Protein AF-G9KU40-F1 (afdb_monomer_lite)

Organism: Mustela putorius furo (NCBI:txid9669)

InterPro domains:
  IPR005344 TMEM33/Pom33 family [PF03661] (1-152)
  IPR051645 PER33/POM33 transmembrane regulator [PTHR12703] (1-152)

Secondary structure (DSSP, 8-state):
-HHHHHHHHTTSS--GGGHHHHHHHHHHHHHHHHHHHHHHH-TTS-HHHHHHHHHHHHTHHHHHHHHHHHHHHHHHHHHHHHHTTSS-TTHHHHHHHHHHHHHT-TT-THHHHHHHHHHHHHHHHHHSTTS-HHHHHHHHHHHHHHHHHS---

Radius of gyration: 19.2 Å; chains: 1; bounding box: 49×31×56 Å

Foldseek 3Di:
DVVLLVVLPPPFDDDVLSVLLVVLVVVLVVLVVVQVVVVVVHPPPPVVSVVVSVVCVVCVLVSLLVSLVSLVVVLVVQVVCVVVVRHDPCSSVSSLVVLQCQCPDPVRVSNVVVLVVVLVVLVVVLPDPPDDPVSNVVSVVVNVVVVVSHDDD

pLDDT: mean 80.84, std 8.03, range [56.69, 89.94]

Sequence (153 aa):
HYLLYSLIFVNSYPVTMSIFPVLLFSLLHAATYTKKVLDAKGSNSLPLLRSILDKLSANQQNILKFIACNEIFLMPATVFMLFSGQGSLLQPFIYYRFLTLRYSSRRNPYCRTLFNELRIVVEHVIMKPACPLFVRRLCLQSIAFISRLAPTV

Structure (mmCIF, N/CA/C/O backbone):
data_AF-G9KU40-F1
#
_entry.id   AF-G9KU40-F1
#
loop_
_atom_site.group_PDB
_atom_site.id
_atom_site.type_symbol
_atom_site.label_atom_id
_atom_site.label_alt_id
_atom_site.label_comp_id
_atom_site.label_asym_id
_atom_site.label_entity_id
_atom_site.label_seq_id
_atom_site.pdbx_PDB_ins_code
_atom_site.Cartn_x
_atom_site.Cartn_y
_atom_site.Cartn_z
_atom_site.occupancy
_atom_site.B_iso_or_equiv
_atom_site.auth_seq_id
_atom_site.auth_comp_id
_atom_site.auth_asym_id
_atom_site.auth_atom_id
_atom_site.pdbx_PDB_model_num
ATOM 1 N N . HIS A 1 1 ? -5.030 -10.149 -9.562 1.00 59.16 1 HIS A N 1
ATOM 2 C CA . HIS A 1 1 ? -5.085 -9.084 -8.538 1.00 59.16 1 HIS A CA 1
ATOM 3 C C . HIS A 1 1 ? -5.766 -7.836 -9.081 1.00 59.16 1 HIS A C 1
ATOM 5 O O . HIS A 1 1 ? -6.913 -7.628 -8.725 1.00 59.16 1 HIS A O 1
ATOM 11 N N . TYR A 1 2 ? -5.145 -7.071 -9.986 1.00 62.47 2 TYR A N 1
ATOM 12 C CA . TYR A 1 2 ? -5.732 -5.809 -10.464 1.00 62.47 2 TYR A CA 1
ATOM 13 C C . TYR A 1 2 ? -6.996 -5.957 -11.329 1.00 62.47 2 TYR A C 1
ATOM 15 O O . TYR A 1 2 ? -7.851 -5.092 -11.273 1.00 62.47 2 TYR A O 1
ATOM 23 N N . LEU A 1 3 ? -7.186 -7.077 -12.037 1.00 63.56 3 LEU A N 1
ATOM 24 C CA . LEU A 1 3 ? -8.442 -7.343 -12.758 1.00 63.56 3 LEU A CA 1
ATOM 25 C C . LEU A 1 3 ? -9.634 -7.527 -11.801 1.00 63.56 3 LEU A C 1
ATOM 27 O O . LEU A 1 3 ? -10.691 -6.940 -11.995 1.00 63.56 3 LEU A O 1
ATOM 31 N N . LEU A 1 4 ? -9.437 -8.294 -10.724 1.00 63.12 4 LEU A N 1
ATOM 32 C CA . LEU A 1 4 ? -10.455 -8.505 -9.690 1.00 63.12 4 LEU A CA 1
ATOM 33 C C . LEU A 1 4 ? -10.723 -7.204 -8.917 1.00 63.12 4 LEU A C 1
ATOM 35 O O . LEU A 1 4 ? -11.866 -6.893 -8.624 1.00 63.12 4 LEU A O 1
ATOM 39 N N . TYR A 1 5 ? -9.677 -6.407 -8.683 1.00 63.81 5 TYR A N 1
ATOM 40 C CA . TYR A 1 5 ? -9.780 -5.050 -8.149 1.00 63.81 5 TYR A CA 1
ATOM 41 C C . TYR A 1 5 ? -10.629 -4.131 -9.041 1.00 63.81 5 TYR A C 1
ATOM 43 O O . TYR A 1 5 ? -11.541 -3.484 -8.544 1.00 63.81 5 TYR A O 1
ATOM 51 N N . SER A 1 6 ? -10.392 -4.115 -10.356 1.00 62.62 6 SER A N 1
ATOM 52 C CA . SER A 1 6 ? -11.189 -3.322 -11.298 1.00 62.62 6 SER A CA 1
ATOM 53 C C . SER A 1 6 ? -12.659 -3.752 -11.317 1.00 62.62 6 SER A C 1
ATOM 55 O O . SER A 1 6 ? -13.530 -2.892 -11.299 1.00 62.62 6 SER A O 1
ATOM 57 N N . LEU A 1 7 ? -12.954 -5.056 -11.261 1.00 65.88 7 LEU A N 1
ATOM 58 C CA . LEU A 1 7 ? -14.333 -5.566 -11.221 1.00 65.88 7 LEU A CA 1
ATOM 59 C C . LEU A 1 7 ? -15.104 -5.159 -9.954 1.00 65.88 7 LEU A C 1
ATOM 61 O O . LEU A 1 7 ? -16.314 -4.969 -10.028 1.00 65.88 7 LEU A O 1
ATOM 65 N N . ILE A 1 8 ? -14.424 -4.983 -8.814 1.00 65.31 8 ILE A N 1
ATOM 66 C CA . ILE A 1 8 ? -15.057 -4.517 -7.564 1.00 65.31 8 ILE A CA 1
ATOM 67 C C . ILE A 1 8 ? -15.625 -3.102 -7.721 1.00 65.31 8 ILE A C 1
ATOM 69 O O . ILE A 1 8 ? -16.660 -2.801 -7.137 1.00 65.31 8 ILE A O 1
ATOM 73 N N . PHE A 1 9 ? -14.962 -2.242 -8.499 1.00 63.84 9 PHE A N 1
ATOM 74 C CA . PHE A 1 9 ? -15.326 -0.829 -8.635 1.00 63.84 9 PHE A CA 1
ATOM 75 C C . PHE A 1 9 ? -16.126 -0.505 -9.901 1.00 63.84 9 PHE A C 1
ATOM 77 O O . PHE A 1 9 ? -16.568 0.628 -10.048 1.00 63.84 9 PHE A O 1
ATOM 84 N N . VAL A 1 10 ? -16.350 -1.474 -10.796 1.00 65.75 10 VAL A N 1
ATOM 85 C CA . VAL A 1 10 ? -17.135 -1.272 -12.032 1.00 65.75 10 VAL A CA 1
ATOM 86 C C . VAL A 1 10 ? -18.592 -0.890 -11.745 1.00 65.75 10 VAL A C 1
ATOM 88 O O . VAL A 1 10 ? -19.164 -0.105 -12.490 1.00 65.75 10 VAL A O 1
ATOM 91 N N . ASN A 1 11 ? -19.178 -1.405 -10.660 1.00 57.47 11 ASN A N 1
ATOM 92 C CA . ASN A 1 11 ? -20.576 -1.150 -10.282 1.00 57.47 11 ASN A CA 1
ATOM 93 C C . ASN A 1 11 ? -20.725 -0.175 -9.101 1.00 57.47 11 ASN A C 1
ATOM 95 O O . ASN A 1 11 ? -21.825 -0.005 -8.579 1.00 57.47 11 ASN A O 1
ATOM 99 N N . SER A 1 12 ? -19.627 0.430 -8.649 1.00 60.31 12 SER A N 1
ATOM 100 C CA . SER A 1 12 ? -19.607 1.330 -7.494 1.00 60.31 12 SER A CA 1
ATOM 101 C C . SER A 1 12 ? -19.419 2.775 -7.941 1.00 60.31 12 SER A C 1
ATOM 103 O O . SER A 1 12 ? -18.932 3.040 -9.040 1.00 60.31 12 SER A O 1
ATOM 105 N N . TYR A 1 13 ? -19.764 3.724 -7.068 1.00 60.56 13 TYR A N 1
ATOM 106 C CA . TYR A 1 13 ? -19.457 5.133 -7.300 1.00 60.56 13 TYR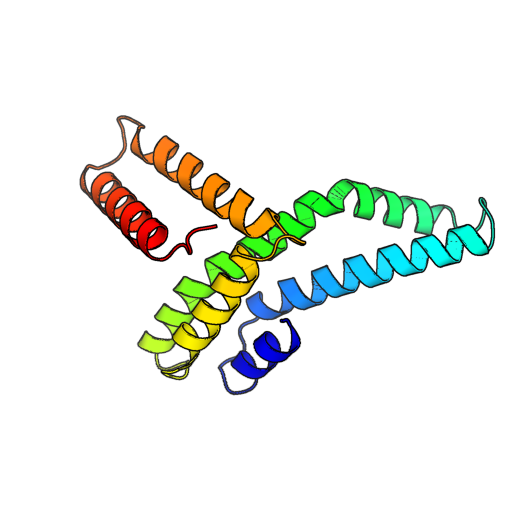 A CA 1
ATOM 107 C C . TYR A 1 13 ? -17.953 5.307 -7.600 1.00 60.56 13 TYR A C 1
ATOM 109 O O . TYR A 1 13 ? -17.135 4.648 -6.947 1.00 60.56 13 TYR A O 1
ATOM 117 N N . PRO A 1 14 ? -17.561 6.145 -8.578 1.00 60.50 14 PRO A N 1
ATOM 118 C CA . PRO A 1 14 ? -16.176 6.233 -9.025 1.00 60.50 14 PRO A CA 1
ATOM 119 C C . PRO A 1 14 ? -15.246 6.638 -7.880 1.00 60.50 14 PRO A C 1
ATOM 121 O O . PRO A 1 14 ? -15.314 7.748 -7.353 1.00 60.50 14 PRO A O 1
ATOM 124 N N . VAL A 1 15 ? -14.333 5.735 -7.519 1.00 67.56 15 VAL A N 1
ATOM 125 C CA . VAL A 1 15 ? -13.298 5.994 -6.515 1.00 67.56 15 VAL A CA 1
ATOM 126 C C . VAL A 1 15 ? -12.004 6.335 -7.240 1.00 67.56 15 VAL A C 1
ATOM 128 O O . VAL A 1 15 ? -11.239 5.452 -7.605 1.00 67.56 15 VAL A O 1
ATOM 131 N N . THR A 1 16 ? -11.735 7.621 -7.457 1.00 70.25 16 THR A N 1
ATOM 132 C CA . THR A 1 16 ? -10.540 8.097 -8.189 1.00 70.25 16 THR A CA 1
ATOM 133 C C . THR A 1 16 ? -9.228 7.589 -7.588 1.00 70.25 16 THR A C 1
ATOM 135 O O . THR A 1 16 ? -8.280 7.293 -8.315 1.00 70.25 16 THR A O 1
ATOM 138 N N . MET A 1 17 ? -9.192 7.399 -6.266 1.00 71.81 17 MET A N 1
ATOM 139 C CA . MET A 1 17 ? -8.044 6.825 -5.560 1.00 71.81 17 MET A CA 1
ATOM 140 C C . MET A 1 17 ? -7.697 5.413 -6.042 1.00 71.81 17 MET A C 1
ATOM 142 O O . MET A 1 17 ? -6.522 5.051 -6.006 1.00 71.81 17 MET A O 1
ATOM 146 N N . SER A 1 18 ? -8.670 4.653 -6.559 1.00 72.50 18 SER A N 1
ATOM 147 C CA . SER A 1 18 ? -8.460 3.279 -7.016 1.00 72.50 18 SER A CA 1
ATOM 148 C C . SER A 1 18 ? -7.693 3.180 -8.343 1.00 72.50 18 SER A C 1
ATOM 150 O O . SER A 1 18 ? -7.081 2.159 -8.658 1.00 72.50 18 SER A O 1
ATOM 152 N N . ILE A 1 19 ? -7.642 4.273 -9.107 1.00 74.31 19 ILE A N 1
ATOM 153 C CA . ILE A 1 19 ? -6.949 4.336 -10.399 1.00 74.31 19 ILE A CA 1
ATOM 154 C C . ILE A 1 19 ? -5.425 4.370 -10.202 1.00 74.31 19 ILE A C 1
ATOM 156 O O . ILE A 1 19 ? -4.677 3.801 -11.001 1.00 74.31 19 ILE A O 1
ATOM 160 N N . PHE A 1 20 ? -4.950 4.986 -9.114 1.00 74.50 20 PHE A N 1
ATOM 161 C CA . PHE A 1 20 ? -3.522 5.198 -8.855 1.00 74.50 20 PHE A CA 1
ATOM 162 C C . PHE A 1 20 ? -2.700 3.899 -8.795 1.00 74.50 20 PHE A C 1
ATOM 164 O O . PHE A 1 20 ? -1.688 3.826 -9.496 1.00 74.50 20 PHE A O 1
ATOM 171 N N . PRO A 1 21 ? -3.098 2.856 -8.036 1.00 76.88 21 PRO A N 1
ATOM 172 C CA . PRO A 1 21 ? -2.397 1.572 -8.037 1.00 76.88 21 PRO A CA 1
ATOM 173 C C . PRO A 1 21 ? -2.234 0.957 -9.428 1.00 76.88 21 PRO A C 1
ATOM 175 O O . PRO A 1 21 ? -1.149 0.489 -9.775 1.00 76.88 21 PRO A O 1
ATOM 178 N N . VAL A 1 22 ? -3.295 0.980 -10.239 1.00 79.06 22 VAL A N 1
ATOM 179 C CA . VAL A 1 22 ? -3.311 0.362 -11.572 1.00 79.06 22 VAL A CA 1
ATOM 180 C C . VAL A 1 22 ? -2.412 1.135 -12.538 1.00 79.06 22 VAL A C 1
ATOM 182 O O . VAL A 1 22 ? -1.595 0.542 -13.250 1.00 79.06 22 VAL A O 1
ATOM 185 N N . LEU A 1 23 ? -2.512 2.465 -12.525 1.00 79.81 23 LEU A N 1
ATOM 186 C CA . LEU A 1 23 ? -1.719 3.345 -13.376 1.00 79.81 23 LEU A CA 1
ATOM 187 C C . LEU A 1 23 ? -0.227 3.283 -13.028 1.00 79.81 23 LEU A C 1
ATOM 189 O O . LEU A 1 23 ? 0.608 3.113 -13.910 1.00 79.81 23 LEU A O 1
ATOM 193 N N . LEU A 1 24 ? 0.132 3.357 -11.747 1.00 79.62 24 LEU A N 1
ATOM 194 C CA . LEU A 1 24 ? 1.539 3.344 -11.339 1.00 79.62 24 LEU A CA 1
ATOM 195 C C . LEU A 1 24 ? 2.186 1.969 -11.539 1.00 79.62 24 LEU A C 1
ATOM 197 O O . LEU A 1 24 ? 3.348 1.881 -11.935 1.00 79.62 24 LEU A O 1
ATOM 201 N N . PHE A 1 25 ? 1.441 0.883 -11.317 1.00 79.81 25 PHE A N 1
ATOM 202 C CA . PHE A 1 25 ? 1.956 -0.463 -11.553 1.00 79.81 25 PHE A CA 1
ATOM 203 C C . PHE A 1 25 ? 2.192 -0.730 -13.045 1.00 79.81 25 PHE A C 1
ATOM 205 O O . PHE A 1 25 ? 3.232 -1.285 -13.411 1.00 79.81 25 PHE A O 1
ATOM 212 N N . SER A 1 26 ? 1.265 -0.308 -13.911 1.00 83.00 26 SER A N 1
ATOM 213 C CA . SER A 1 26 ? 1.431 -0.406 -15.367 1.00 83.00 26 SER A CA 1
ATOM 214 C C . SER A 1 26 ? 2.559 0.494 -15.877 1.00 83.00 26 SER A C 1
ATOM 216 O O . SER A 1 26 ? 3.370 0.031 -16.678 1.00 83.00 26 SER A O 1
ATOM 218 N N . LEU A 1 27 ? 2.697 1.713 -15.344 1.00 84.56 27 LEU A N 1
ATOM 219 C CA . LEU A 1 27 ? 3.805 2.617 -15.660 1.00 84.56 27 LEU A CA 1
ATOM 220 C C . LEU A 1 27 ? 5.169 1.999 -15.319 1.00 84.56 27 LEU A C 1
ATOM 222 O O . LEU A 1 27 ? 6.079 2.036 -16.145 1.00 84.56 27 LEU A O 1
ATOM 226 N N . LEU A 1 28 ? 5.312 1.379 -14.142 1.00 84.12 28 LEU A N 1
ATOM 227 C CA . LEU A 1 28 ? 6.552 0.695 -13.754 1.00 84.12 28 LEU A CA 1
ATOM 228 C C . LEU A 1 28 ? 6.894 -0.470 -14.698 1.00 84.12 28 LEU A C 1
ATOM 230 O O . LEU A 1 28 ? 8.056 -0.640 -15.074 1.00 84.12 28 LEU A O 1
ATOM 234 N N . HIS A 1 29 ? 5.895 -1.250 -15.123 1.00 84.62 29 HIS A N 1
ATOM 235 C CA . HIS A 1 29 ? 6.104 -2.338 -16.087 1.00 84.62 29 HIS A CA 1
ATOM 236 C C . HIS A 1 29 ? 6.491 -1.808 -17.470 1.00 84.62 29 HIS A C 1
ATOM 238 O O . HIS A 1 29 ? 7.452 -2.300 -18.062 1.00 84.62 29 HIS A O 1
ATOM 244 N N . ALA A 1 30 ? 5.796 -0.778 -17.956 1.00 84.38 30 ALA A N 1
ATOM 245 C CA . ALA A 1 30 ? 6.091 -0.133 -19.231 1.00 84.38 30 ALA A CA 1
ATOM 246 C C . ALA A 1 30 ? 7.500 0.477 -19.243 1.00 84.38 30 ALA A C 1
ATOM 248 O O . ALA A 1 30 ? 8.239 0.307 -20.212 1.00 84.38 30 ALA A O 1
ATOM 249 N N . ALA A 1 31 ? 7.911 1.118 -18.150 1.00 83.50 31 ALA A N 1
ATOM 250 C CA . ALA A 1 31 ? 9.248 1.676 -18.004 1.00 83.50 31 ALA A CA 1
ATOM 251 C C . ALA A 1 31 ? 10.333 0.589 -17.986 1.00 83.50 31 ALA A C 1
ATOM 253 O O . ALA A 1 31 ? 11.328 0.692 -18.703 1.00 83.50 31 ALA A O 1
ATOM 254 N N . THR A 1 32 ? 10.117 -0.490 -17.230 1.00 84.94 32 THR A N 1
ATOM 255 C CA . THR A 1 32 ? 11.060 -1.619 -17.160 1.00 84.94 32 THR A CA 1
ATOM 256 C C . THR A 1 32 ? 11.222 -2.292 -18.523 1.00 84.94 32 THR A C 1
ATOM 258 O O . THR A 1 32 ? 12.333 -2.640 -18.921 1.00 84.94 32 THR A O 1
ATOM 261 N N . TYR A 1 33 ? 10.122 -2.460 -19.261 1.00 86.06 33 TYR A N 1
ATOM 262 C CA . TYR A 1 33 ? 10.150 -3.015 -20.612 1.00 86.06 33 TYR A CA 1
ATOM 263 C C . TYR A 1 33 ? 10.859 -2.077 -21.597 1.00 86.06 33 TYR A C 1
ATOM 265 O O . TYR A 1 33 ? 11.768 -2.508 -22.303 1.00 86.06 33 TYR A O 1
ATOM 273 N N . THR A 1 34 ? 10.514 -0.786 -21.587 1.00 84.88 34 THR A N 1
ATOM 274 C CA . THR A 1 34 ? 11.152 0.232 -22.437 1.00 84.88 34 THR A CA 1
ATOM 275 C C . THR A 1 34 ? 12.663 0.285 -22.209 1.00 84.88 34 THR A C 1
ATOM 277 O O . THR A 1 34 ? 13.420 0.343 -23.175 1.00 84.88 34 THR A O 1
ATOM 280 N N . LYS A 1 35 ? 13.121 0.182 -20.953 1.00 83.81 35 LYS A N 1
ATOM 281 C CA . LYS A 1 35 ? 14.552 0.130 -20.625 1.00 83.81 35 LYS A CA 1
ATOM 282 C C . LYS A 1 35 ? 15.242 -1.076 -21.270 1.00 83.81 35 LYS A C 1
ATOM 284 O O . LYS A 1 35 ? 16.236 -0.897 -21.963 1.00 83.81 35 LYS A O 1
ATOM 289 N N . LYS A 1 36 ? 14.660 -2.277 -21.152 1.00 85.12 36 LYS A N 1
ATOM 290 C CA . LYS A 1 36 ? 15.187 -3.497 -21.798 1.00 85.12 36 LYS A CA 1
ATOM 291 C C . LYS A 1 36 ? 15.284 -3.366 -23.320 1.00 85.12 36 LYS A C 1
ATOM 293 O O . LYS A 1 36 ? 16.256 -3.824 -23.912 1.00 85.12 36 LYS A O 1
ATOM 298 N N . VAL A 1 37 ? 14.292 -2.738 -23.953 1.00 85.44 37 VAL A N 1
ATOM 299 C CA . VAL A 1 37 ? 14.293 -2.501 -25.406 1.00 85.44 37 VAL A CA 1
ATOM 300 C C . VAL A 1 37 ? 15.384 -1.503 -25.809 1.00 85.44 37 VAL A C 1
ATOM 302 O O . VAL A 1 37 ? 16.073 -1.726 -26.804 1.00 85.44 37 VAL A O 1
ATOM 305 N N . LEU A 1 38 ? 15.578 -0.427 -25.039 1.00 83.69 38 LEU A N 1
ATOM 306 C CA . LEU A 1 38 ? 16.663 0.533 -25.275 1.00 83.69 38 LEU A CA 1
ATOM 307 C C . LEU A 1 38 ? 18.044 -0.107 -25.096 1.00 83.69 38 LEU A C 1
ATOM 309 O O . LEU A 1 38 ? 18.959 0.175 -25.867 1.00 83.69 38 LEU A O 1
ATOM 313 N N . ASP A 1 39 ? 18.196 -0.991 -24.113 1.00 83.31 39 ASP A N 1
ATOM 314 C CA . ASP A 1 39 ? 19.447 -1.716 -23.882 1.00 83.31 39 ASP A CA 1
ATOM 315 C C . ASP A 1 39 ? 19.764 -2.681 -25.034 1.00 83.31 39 ASP A C 1
ATOM 317 O O . ASP A 1 39 ? 20.915 -2.763 -25.454 1.00 83.31 39 ASP A O 1
ATOM 321 N N . ALA A 1 40 ? 18.747 -3.304 -25.640 1.00 83.81 40 ALA A N 1
ATOM 322 C CA . ALA A 1 40 ? 18.913 -4.131 -26.837 1.00 83.81 40 ALA A CA 1
ATOM 323 C C . ALA A 1 40 ? 19.245 -3.328 -28.115 1.00 83.81 40 ALA A C 1
ATOM 325 O O . ALA A 1 40 ? 19.911 -3.846 -29.007 1.00 83.81 40 ALA A O 1
ATOM 326 N N . LYS A 1 41 ? 18.788 -2.070 -28.227 1.00 79.19 41 LYS A N 1
ATOM 327 C CA . LYS A 1 41 ? 19.044 -1.189 -29.388 1.00 79.19 41 LYS A CA 1
ATOM 328 C C . LYS A 1 41 ? 20.413 -0.493 -29.355 1.00 79.19 41 LYS A C 1
ATOM 330 O O . LYS A 1 41 ? 20.849 0.003 -30.391 1.00 79.19 41 LYS A O 1
ATOM 335 N N . GLY A 1 42 ? 21.083 -0.453 -28.201 1.00 76.12 42 GLY A N 1
ATOM 336 C CA . GLY A 1 42 ? 22.437 0.086 -28.033 1.00 76.12 42 GLY A CA 1
ATOM 337 C C . GLY A 1 42 ? 22.561 1.139 -26.923 1.00 76.12 42 GLY A C 1
ATOM 338 O O . GLY A 1 42 ? 21.641 1.912 -26.642 1.00 76.12 42 GLY A O 1
ATOM 339 N N . SER A 1 43 ? 23.737 1.214 -26.291 1.00 65.88 43 SER A N 1
ATOM 340 C CA . SER A 1 43 ? 23.997 2.055 -25.103 1.00 65.88 43 SER A CA 1
ATOM 341 C C . SER A 1 43 ? 23.829 3.568 -25.296 1.00 65.88 43 SER A C 1
ATOM 343 O O . SER A 1 43 ? 23.765 4.286 -24.303 1.00 65.88 43 SER A O 1
ATOM 345 N N . ASN A 1 44 ? 23.672 4.068 -26.528 1.00 68.31 44 ASN A N 1
ATOM 346 C CA . ASN A 1 44 ? 23.553 5.508 -26.804 1.00 68.31 44 ASN A CA 1
ATOM 347 C C . ASN A 1 44 ? 22.183 5.960 -27.349 1.00 68.31 44 ASN A C 1
ATOM 349 O O . ASN A 1 44 ? 22.004 7.124 -27.700 1.00 68.31 44 ASN A O 1
ATOM 353 N N . SER A 1 45 ? 21.191 5.068 -27.431 1.00 64.88 45 SER A N 1
ATOM 354 C CA . SER A 1 45 ? 19.846 5.450 -27.872 1.00 64.88 45 SER A CA 1
ATOM 355 C C . SER A 1 45 ? 19.108 6.265 -26.799 1.00 64.88 45 SER A C 1
ATOM 357 O O . SER A 1 45 ? 18.898 5.771 -25.692 1.00 64.88 45 SER A O 1
ATOM 359 N N . LEU A 1 46 ? 18.661 7.475 -27.156 1.00 77.38 46 LEU A N 1
ATOM 360 C CA . LEU A 1 46 ? 17.744 8.333 -26.385 1.00 77.38 46 LEU A CA 1
ATOM 361 C C . LEU A 1 46 ? 18.179 8.586 -24.920 1.00 77.38 46 LEU A C 1
ATOM 363 O O . LEU A 1 46 ? 17.519 8.124 -23.984 1.00 77.38 46 LEU A O 1
ATOM 367 N N . PRO A 1 47 ? 19.250 9.373 -24.696 1.00 79.81 47 PRO A N 1
ATOM 368 C CA . PRO A 1 47 ? 19.804 9.626 -23.360 1.00 79.81 47 PRO A CA 1
ATOM 369 C C . PRO A 1 47 ? 18.810 10.296 -22.397 1.00 79.81 47 PRO A C 1
ATOM 371 O O . PRO A 1 47 ? 18.798 9.985 -21.206 1.00 79.81 47 PRO A O 1
ATOM 374 N N . LEU A 1 48 ? 17.921 11.158 -22.909 1.00 83.38 48 LEU A N 1
ATOM 375 C CA . LEU A 1 48 ? 16.842 11.763 -22.119 1.00 83.38 48 LEU A CA 1
ATOM 376 C C . LEU A 1 48 ? 15.894 10.694 -21.553 1.00 83.38 48 LEU A C 1
ATOM 378 O O . LEU A 1 48 ? 15.578 10.700 -20.364 1.00 83.38 48 LEU A O 1
ATOM 382 N N . LEU A 1 49 ? 15.464 9.756 -22.403 1.00 82.25 49 LEU A N 1
ATOM 383 C CA . LEU A 1 49 ? 14.542 8.693 -22.017 1.00 82.25 49 LEU A CA 1
ATOM 384 C C . LEU A 1 49 ? 15.196 7.750 -21.001 1.00 82.25 49 LEU A C 1
ATOM 386 O O . LEU A 1 49 ? 14.568 7.424 -19.998 1.00 82.25 49 LEU A O 1
ATOM 390 N N . ARG A 1 50 ? 16.473 7.388 -21.192 1.00 81.38 50 ARG A N 1
ATOM 391 C CA . ARG A 1 50 ? 17.241 6.626 -20.190 1.00 81.38 50 ARG A CA 1
ATOM 392 C C . ARG A 1 50 ? 17.303 7.336 -18.843 1.00 81.38 50 ARG A C 1
ATOM 394 O O . ARG A 1 50 ? 16.965 6.722 -17.841 1.00 81.38 50 ARG A O 1
ATOM 401 N N . SER A 1 51 ? 17.627 8.631 -18.815 1.00 84.19 51 SER A N 1
ATOM 402 C CA . SER A 1 51 ? 17.699 9.393 -17.560 1.00 84.19 51 SER A CA 1
ATOM 403 C C . SER A 1 51 ? 16.375 9.375 -16.785 1.00 84.19 51 SER A C 1
ATOM 405 O O . SER A 1 51 ? 16.365 9.206 -15.565 1.00 84.19 51 SER A O 1
ATOM 407 N N . ILE A 1 52 ? 15.242 9.492 -17.486 1.00 84.38 52 ILE A N 1
ATOM 408 C CA . ILE A 1 52 ? 13.910 9.398 -16.874 1.00 84.38 52 ILE A CA 1
ATOM 409 C C . ILE A 1 52 ? 13.659 7.985 -16.331 1.00 84.38 52 ILE A C 1
ATOM 411 O O . ILE A 1 52 ? 13.211 7.836 -15.194 1.00 84.38 52 ILE A O 1
ATOM 415 N N . LEU A 1 53 ? 13.976 6.948 -17.111 1.00 85.12 53 LEU A N 1
ATOM 416 C CA . LEU A 1 53 ? 13.807 5.549 -16.706 1.00 85.12 53 LEU A CA 1
ATOM 417 C C . LEU A 1 53 ? 14.700 5.177 -15.516 1.00 85.12 53 LEU A C 1
ATOM 419 O O . LEU A 1 53 ? 14.262 4.440 -14.632 1.00 85.12 53 LEU A O 1
ATOM 423 N N . ASP A 1 54 ? 15.917 5.710 -15.452 1.00 84.56 54 ASP A N 1
ATOM 424 C CA . ASP A 1 54 ? 16.850 5.498 -14.347 1.00 84.56 54 ASP A CA 1
ATOM 425 C C . ASP A 1 54 ? 16.371 6.194 -13.074 1.00 84.56 54 ASP A C 1
ATOM 427 O O . ASP A 1 54 ? 16.346 5.572 -12.012 1.00 84.56 54 ASP A O 1
ATOM 431 N N . LYS A 1 55 ? 15.879 7.435 -13.176 1.00 86.38 55 LYS A N 1
ATOM 432 C CA . LYS A 1 55 ? 15.239 8.134 -12.049 1.00 86.38 55 LYS A CA 1
ATOM 433 C C . LYS A 1 55 ? 13.986 7.413 -11.555 1.00 86.38 55 LYS A C 1
ATOM 435 O O . LYS A 1 55 ? 13.752 7.349 -10.348 1.00 86.38 55 LYS A O 1
ATOM 440 N N . LEU A 1 56 ? 13.180 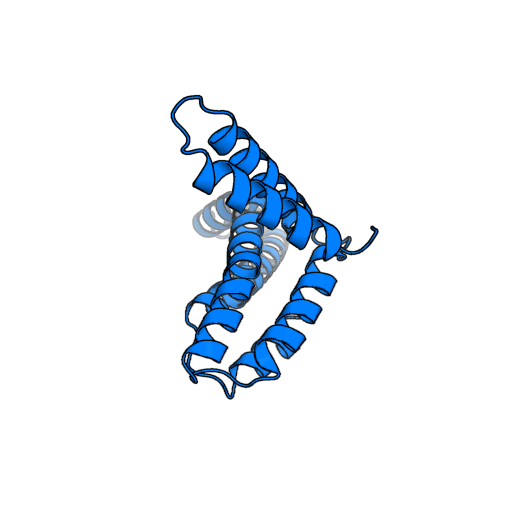6.864 -12.463 1.00 86.19 56 LEU A N 1
ATOM 441 C CA . LEU A 1 56 ? 11.989 6.097 -12.103 1.00 86.19 56 LEU A CA 1
ATOM 442 C C . LEU A 1 56 ? 12.364 4.773 -11.425 1.00 86.19 56 LEU A C 1
ATOM 444 O O . LEU A 1 56 ? 11.767 4.418 -10.412 1.00 86.19 56 LEU A O 1
ATOM 448 N N . SER A 1 57 ? 13.389 4.087 -11.936 1.00 84.00 57 SER A N 1
ATOM 449 C CA . SER A 1 57 ? 13.919 2.848 -11.354 1.00 84.00 57 SER A CA 1
ATOM 450 C C . SER A 1 57 ? 14.512 3.094 -9.963 1.00 84.00 57 SER A C 1
ATOM 452 O O . SER A 1 57 ? 14.250 2.327 -9.040 1.00 84.00 57 SER A O 1
ATOM 454 N N . ALA A 1 58 ? 15.234 4.205 -9.779 1.00 86.62 58 ALA A N 1
ATOM 455 C CA . ALA A 1 58 ? 15.759 4.622 -8.479 1.00 86.62 58 ALA A CA 1
ATOM 456 C C . ALA A 1 58 ? 14.637 4.883 -7.456 1.00 86.62 58 ALA A C 1
ATOM 458 O O . ALA A 1 58 ? 14.781 4.565 -6.279 1.00 86.62 58 ALA A O 1
ATOM 459 N N . ASN A 1 59 ? 13.489 5.397 -7.908 1.00 87.31 59 ASN A N 1
ATOM 460 C CA . ASN A 1 59 ? 12.320 5.656 -7.063 1.00 87.31 59 ASN A CA 1
ATOM 461 C C . ASN A 1 59 ? 11.305 4.506 -7.018 1.00 87.31 59 ASN A C 1
ATOM 463 O O . ASN A 1 59 ? 10.263 4.641 -6.372 1.00 87.31 59 ASN A O 1
ATOM 467 N N . GLN A 1 60 ? 11.583 3.366 -7.656 1.00 84.62 60 GLN A N 1
ATOM 468 C CA . GLN A 1 60 ? 10.632 2.258 -7.775 1.00 84.62 60 GLN A CA 1
ATOM 469 C C . GLN A 1 60 ? 10.112 1.792 -6.410 1.00 84.62 60 GLN A C 1
ATOM 471 O O . GLN A 1 60 ? 8.919 1.539 -6.255 1.00 84.62 60 GLN A O 1
ATOM 476 N N . GLN A 1 61 ? 10.984 1.719 -5.400 1.00 84.31 61 GLN A N 1
ATOM 477 C CA . GLN A 1 61 ? 10.586 1.319 -4.048 1.00 84.31 61 GLN A CA 1
ATOM 478 C C . GLN A 1 61 ? 9.599 2.311 -3.421 1.00 84.31 61 GLN A C 1
ATOM 480 O O . GLN A 1 61 ? 8.591 1.895 -2.854 1.00 84.31 61 GLN A O 1
ATOM 485 N N . ASN A 1 62 ? 9.851 3.615 -3.565 1.00 85.12 62 ASN A N 1
ATOM 486 C CA . ASN A 1 62 ? 8.977 4.669 -3.046 1.00 85.12 62 ASN A CA 1
ATOM 487 C C . ASN A 1 62 ? 7.611 4.647 -3.738 1.00 85.12 62 ASN A C 1
ATOM 489 O O . ASN A 1 62 ? 6.582 4.764 -3.077 1.00 85.12 62 ASN A O 1
ATOM 493 N N . ILE A 1 63 ? 7.589 4.410 -5.052 1.00 84.81 63 ILE A N 1
ATOM 494 C CA . ILE A 1 63 ? 6.349 4.277 -5.827 1.00 84.81 63 ILE A CA 1
ATOM 495 C C . ILE A 1 63 ? 5.551 3.056 -5.357 1.00 84.81 63 ILE A C 1
ATOM 497 O O . ILE A 1 63 ? 4.344 3.151 -5.148 1.00 84.81 63 ILE A O 1
ATOM 501 N N . LEU A 1 64 ? 6.206 1.915 -5.128 1.00 84.88 64 LEU A N 1
ATOM 502 C CA . LEU A 1 64 ? 5.540 0.708 -4.629 1.00 84.88 64 LEU A CA 1
ATOM 503 C C . LEU A 1 64 ? 5.001 0.887 -3.204 1.00 84.88 64 LEU A C 1
ATOM 505 O O . LEU A 1 64 ? 3.891 0.434 -2.919 1.00 84.88 64 LEU A O 1
ATOM 509 N N . LYS A 1 65 ? 5.735 1.590 -2.330 1.00 84.56 65 LYS A N 1
ATOM 510 C CA . LYS A 1 65 ? 5.232 1.993 -1.007 1.00 84.56 65 LYS A CA 1
ATOM 511 C C . LYS A 1 65 ? 4.023 2.924 -1.131 1.00 84.56 65 LYS A C 1
ATOM 513 O O . LYS A 1 65 ? 3.041 2.721 -0.427 1.00 84.56 65 LYS A O 1
ATOM 518 N N . PHE A 1 66 ? 4.039 3.887 -2.053 1.00 84.94 66 PHE A N 1
ATOM 519 C CA . PHE A 1 66 ? 2.901 4.778 -2.296 1.00 84.94 66 PHE A CA 1
ATOM 520 C C . PHE A 1 66 ? 1.657 4.022 -2.788 1.00 84.94 66 PHE A C 1
ATOM 522 O O . PHE A 1 66 ? 0.558 4.247 -2.285 1.00 84.9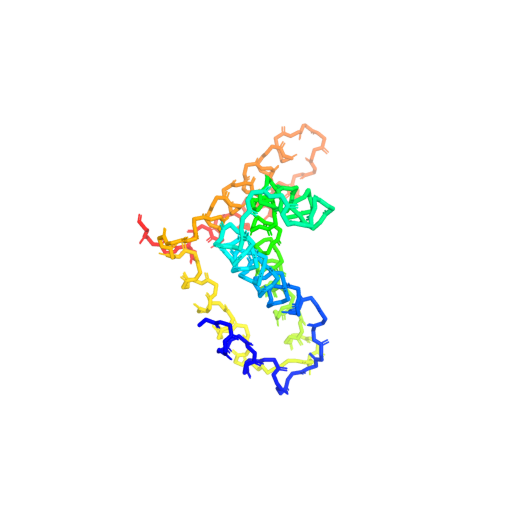4 66 PHE A O 1
ATOM 529 N N . ILE A 1 67 ? 1.828 3.068 -3.709 1.00 84.88 67 ILE A N 1
ATOM 530 C CA . ILE A 1 67 ? 0.742 2.186 -4.161 1.00 84.88 67 ILE A CA 1
ATOM 531 C C . ILE A 1 67 ? 0.171 1.391 -2.983 1.00 84.88 67 ILE A C 1
ATOM 533 O O . ILE A 1 67 ? -1.041 1.367 -2.792 1.00 84.88 67 ILE A O 1
ATOM 537 N N . ALA A 1 68 ? 1.033 0.765 -2.177 1.00 85.62 68 ALA A N 1
ATOM 538 C CA . ALA A 1 68 ? 0.605 0.010 -1.004 1.00 85.62 68 ALA A CA 1
ATOM 539 C C . ALA A 1 68 ? -0.143 0.893 0.008 1.00 85.62 68 ALA A C 1
ATOM 541 O O . ALA A 1 68 ? -1.137 0.463 0.581 1.00 85.62 68 ALA A O 1
ATOM 542 N N . CYS A 1 69 ? 0.301 2.136 0.189 1.00 85.31 69 CYS A N 1
ATOM 543 C CA . CYS A 1 69 ? -0.337 3.126 1.052 1.00 85.31 69 CYS A CA 1
ATOM 544 C C . CYS A 1 69 ? -1.768 3.409 0.607 1.00 85.31 69 CYS A C 1
ATOM 546 O O . CYS A 1 69 ? -2.709 3.285 1.391 1.00 85.31 69 CYS A O 1
ATOM 548 N N . ASN A 1 70 ? -1.933 3.710 -0.681 1.00 85.81 70 ASN A N 1
ATOM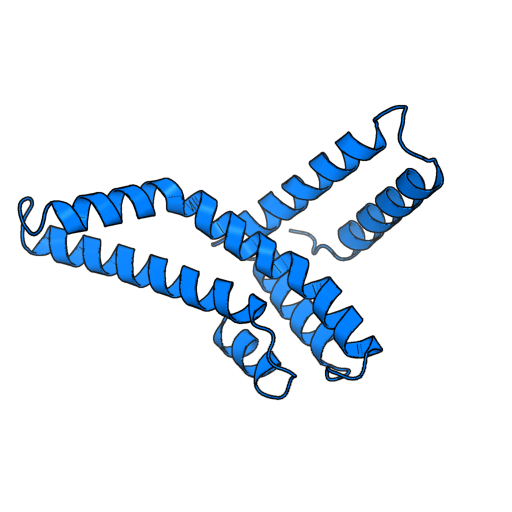 549 C CA . ASN A 1 70 ? -3.238 3.921 -1.283 1.00 85.81 70 ASN A CA 1
ATOM 550 C C . ASN A 1 70 ? -4.133 2.676 -1.115 1.00 85.81 70 ASN A C 1
ATOM 552 O O . ASN A 1 70 ? -5.258 2.800 -0.637 1.00 85.81 70 ASN A O 1
ATOM 556 N N . GLU A 1 71 ? -3.606 1.476 -1.392 1.00 84.75 71 GLU A N 1
ATOM 557 C CA . GLU A 1 71 ? -4.340 0.214 -1.225 1.00 84.75 71 GLU A CA 1
ATOM 558 C C . GLU A 1 71 ? -4.813 -0.001 0.232 1.00 84.75 71 GLU A C 1
ATOM 560 O O . GLU A 1 71 ? -5.933 -0.474 0.440 1.00 84.75 71 GLU A O 1
ATOM 565 N N . ILE A 1 72 ? -4.014 0.376 1.238 1.00 87.12 72 ILE A N 1
ATOM 566 C CA . ILE A 1 72 ? -4.371 0.270 2.664 1.00 87.12 72 ILE A CA 1
ATOM 567 C C . ILE A 1 72 ? -5.455 1.284 3.046 1.00 87.12 72 ILE A C 1
ATOM 569 O O . ILE A 1 72 ? -6.458 0.906 3.653 1.00 87.12 72 ILE A O 1
ATOM 573 N N . PHE A 1 73 ? -5.287 2.558 2.681 1.00 86.19 73 PHE A N 1
ATOM 574 C CA . PHE A 1 73 ? -6.237 3.625 3.027 1.00 86.19 73 PHE A CA 1
ATOM 575 C C . PHE A 1 73 ? -7.587 3.495 2.321 1.00 86.19 73 PHE A C 1
ATOM 577 O O . PHE A 1 73 ? -8.594 4.009 2.809 1.00 86.19 73 PHE A O 1
ATOM 584 N N . LEU A 1 74 ? -7.642 2.766 1.210 1.00 84.56 74 LEU A N 1
ATOM 585 C CA . LEU A 1 74 ? -8.897 2.510 0.520 1.00 84.56 74 LEU A CA 1
ATOM 586 C C . LEU A 1 74 ? -9.834 1.598 1.330 1.00 84.56 74 LEU A C 1
ATOM 588 O O . LEU A 1 74 ? -11.047 1.738 1.218 1.00 84.56 74 LEU A O 1
ATOM 592 N N . MET A 1 75 ? -9.308 0.711 2.186 1.00 86.62 75 MET A N 1
ATOM 593 C CA . MET A 1 75 ? -10.133 -0.185 3.009 1.00 86.62 75 MET A CA 1
ATOM 594 C C . MET A 1 75 ? -11.113 0.583 3.918 1.00 86.62 75 MET A C 1
ATOM 596 O O . MET A 1 75 ? -12.319 0.373 3.775 1.00 86.62 75 MET A O 1
ATOM 600 N N . PRO A 1 76 ? -10.677 1.504 4.805 1.00 86.56 76 PRO A N 1
ATOM 601 C CA . PRO A 1 76 ? -11.614 2.297 5.600 1.00 86.56 76 PRO A CA 1
ATOM 602 C C . PRO A 1 76 ? -12.528 3.167 4.727 1.00 86.56 76 PRO A C 1
ATOM 604 O O . PRO A 1 76 ? -13.705 3.304 5.048 1.00 86.56 76 PRO A O 1
ATOM 607 N N . ALA A 1 77 ? -12.048 3.681 3.588 1.00 85.50 77 ALA A N 1
ATOM 608 C CA . ALA A 1 77 ? -12.896 4.423 2.654 1.00 85.50 77 ALA A CA 1
ATOM 609 C C . ALA A 1 77 ? -14.061 3.569 2.117 1.00 85.50 77 ALA A C 1
ATOM 611 O O . ALA A 1 77 ? -15.194 4.043 2.091 1.00 85.50 77 ALA A O 1
ATOM 612 N N . THR A 1 78 ? -13.829 2.294 1.768 1.00 84.19 78 THR A N 1
ATOM 613 C CA . THR A 1 78 ? -14.915 1.391 1.333 1.00 84.19 78 THR A CA 1
ATOM 614 C C . THR A 1 78 ? -15.948 1.123 2.428 1.00 84.19 78 THR A C 1
ATOM 616 O O . THR A 1 78 ? -17.130 0.974 2.125 1.00 84.19 78 THR A O 1
ATOM 619 N N . VAL A 1 79 ? -15.529 1.110 3.698 1.00 86.88 79 VAL A N 1
ATOM 620 C CA . VAL A 1 79 ? -16.436 0.976 4.847 1.00 86.88 79 VAL A CA 1
ATOM 621 C C . VAL A 1 79 ? -17.288 2.236 5.008 1.00 86.88 79 VAL A C 1
ATOM 623 O O . VAL A 1 79 ? -18.502 2.132 5.155 1.00 86.88 79 VAL A O 1
ATOM 626 N N . PHE A 1 80 ? -16.693 3.429 4.911 1.00 87.06 80 PHE A N 1
ATOM 627 C CA . PHE A 1 80 ? -17.454 4.682 4.957 1.00 87.06 80 PHE A CA 1
ATOM 628 C C . PHE A 1 80 ? -18.431 4.814 3.784 1.00 87.06 80 PHE A C 1
ATOM 630 O O . PHE A 1 80 ? -19.578 5.189 3.999 1.00 87.06 80 PHE A O 1
ATOM 637 N N . MET A 1 81 ? -18.029 4.429 2.569 1.00 82.44 81 MET A N 1
ATOM 638 C CA . MET A 1 81 ? -18.922 4.426 1.404 1.00 82.44 81 MET A CA 1
ATOM 639 C C . MET A 1 81 ? -20.132 3.508 1.586 1.00 82.44 81 MET A C 1
ATOM 641 O O . MET A 1 81 ? -21.223 3.860 1.139 1.00 82.44 81 MET A O 1
ATOM 645 N N . LEU A 1 82 ? -19.960 2.356 2.246 1.00 85.62 82 LEU A N 1
ATOM 646 C CA . LEU A 1 82 ? -21.077 1.481 2.597 1.00 85.62 82 LEU A CA 1
ATOM 647 C C . LEU A 1 82 ? -22.062 2.199 3.531 1.00 85.62 82 LEU A C 1
ATOM 649 O O . LEU A 1 82 ? -23.260 2.207 3.260 1.00 85.62 82 LEU A O 1
ATOM 653 N N . PHE A 1 83 ? -21.569 2.847 4.591 1.00 85.06 83 PHE A N 1
ATOM 654 C CA . PHE A 1 83 ? -22.423 3.598 5.520 1.00 85.06 83 PHE A CA 1
ATOM 655 C C . PHE A 1 83 ? -23.103 4.812 4.872 1.00 85.06 83 PHE A C 1
ATOM 657 O O . PHE A 1 83 ? -24.224 5.150 5.241 1.00 85.06 83 PHE A O 1
ATOM 664 N N . SER A 1 84 ? -22.466 5.444 3.886 1.00 84.62 84 SER A N 1
ATOM 665 C CA . SER A 1 84 ? -23.050 6.537 3.100 1.00 84.62 84 SER A CA 1
ATOM 666 C C . SER A 1 84 ? -24.005 6.068 1.992 1.00 84.62 84 SER A C 1
ATOM 668 O O . SER A 1 84 ? -24.529 6.904 1.261 1.00 84.62 84 SER A O 1
ATOM 670 N N . GLY A 1 85 ? -24.218 4.756 1.825 1.00 78.50 85 GLY A N 1
ATOM 671 C CA . GLY A 1 85 ? -25.094 4.190 0.792 1.00 78.50 85 GLY A CA 1
ATOM 672 C C . GLY A 1 85 ? -24.538 4.259 -0.637 1.00 78.50 85 GLY A C 1
ATOM 673 O O . GLY A 1 85 ? -25.260 3.987 -1.589 1.00 78.50 85 GLY A O 1
ATOM 674 N N . GLN A 1 86 ? -23.260 4.613 -0.805 1.00 76.94 86 GLN A N 1
ATOM 675 C CA . GLN A 1 86 ? -22.599 4.776 -2.110 1.00 76.94 86 GLN A CA 1
ATOM 676 C C . GLN A 1 86 ? -21.847 3.518 -2.582 1.00 76.94 86 GLN A C 1
ATOM 678 O O . GLN A 1 86 ? -21.236 3.521 -3.654 1.00 76.94 86 GLN A O 1
ATOM 683 N N . GLY A 1 87 ? -21.852 2.447 -1.784 1.00 72.56 87 GLY A N 1
ATOM 684 C CA . GLY A 1 87 ? -21.178 1.185 -2.081 1.00 72.56 87 GLY A CA 1
ATOM 685 C C . GLY A 1 87 ? -22.052 -0.029 -1.781 1.00 72.56 87 GLY A C 1
ATOM 686 O O . GLY A 1 87 ? -22.967 0.026 -0.963 1.00 72.56 87 GLY A O 1
ATOM 687 N N . SER A 1 88 ? -21.754 -1.149 -2.440 1.00 79.81 88 SER A N 1
ATOM 688 C CA . SER A 1 88 ? -22.430 -2.424 -2.176 1.00 79.81 88 SER A CA 1
ATOM 689 C C . SER A 1 88 ? -22.013 -3.002 -0.819 1.00 79.81 88 SER A C 1
ATOM 691 O O . SER A 1 88 ? -20.860 -2.864 -0.409 1.00 79.81 88 SER A O 1
ATOM 693 N N . LEU A 1 89 ? -22.911 -3.738 -0.155 1.00 80.81 89 LEU A N 1
ATOM 694 C CA . LEU A 1 89 ? -22.621 -4.426 1.112 1.00 80.81 89 LEU A CA 1
ATOM 695 C C . LEU A 1 89 ? -21.432 -5.386 0.999 1.00 80.81 89 LEU A C 1
ATOM 697 O O . LEU A 1 89 ? -20.643 -5.505 1.931 1.00 80.81 89 LEU A O 1
ATOM 701 N N . LEU A 1 90 ? -21.257 -6.027 -0.159 1.00 81.00 90 LEU A N 1
ATOM 702 C CA . LEU A 1 90 ? -20.160 -6.968 -0.402 1.00 81.00 90 LEU A CA 1
ATOM 703 C C . LEU A 1 90 ? -18.812 -6.281 -0.678 1.00 81.00 90 LEU A C 1
ATOM 705 O O . LEU A 1 90 ? -17.765 -6.915 -0.550 1.00 81.00 90 LEU A O 1
ATOM 709 N N . GLN A 1 91 ? -18.810 -4.993 -1.026 1.00 80.19 91 GLN A N 1
ATOM 710 C CA . GLN A 1 91 ? -17.617 -4.253 -1.442 1.00 80.19 91 GLN A CA 1
ATOM 711 C C . GLN A 1 91 ? -16.470 -4.284 -0.408 1.00 80.19 91 GLN A C 1
ATOM 713 O O . GLN A 1 91 ? -15.369 -4.694 -0.788 1.00 80.19 91 GLN A O 1
ATOM 718 N N . PRO A 1 92 ? -16.671 -3.937 0.883 1.00 84.31 92 PRO A N 1
ATOM 719 C CA . PRO A 1 92 ? -15.592 -3.987 1.874 1.00 84.31 92 PRO A CA 1
ATOM 720 C C . PRO A 1 92 ? -15.084 -5.413 2.130 1.00 84.31 92 PRO A C 1
ATOM 722 O O . PRO A 1 92 ? -13.895 -5.605 2.378 1.00 84.31 92 PRO A O 1
ATOM 725 N N . PHE A 1 93 ? -15.938 -6.435 2.017 1.00 85.38 93 PHE A N 1
ATOM 726 C CA . PHE A 1 93 ? -15.526 -7.830 2.209 1.00 85.38 93 PHE A CA 1
ATOM 727 C C . PHE A 1 93 ? -14.615 -8.321 1.083 1.00 85.38 93 PHE A C 1
ATOM 729 O O . PHE A 1 93 ? -13.577 -8.936 1.341 1.00 85.38 93 PHE A O 1
ATOM 736 N N . ILE A 1 94 ? -14.977 -8.035 -0.170 1.00 82.00 94 ILE A N 1
ATOM 737 C CA . ILE A 1 94 ? -14.150 -8.411 -1.319 1.00 82.00 94 ILE A CA 1
ATOM 738 C C . ILE A 1 94 ? -12.838 -7.613 -1.288 1.00 82.00 94 ILE A C 1
ATOM 740 O O . ILE A 1 94 ? -11.766 -8.177 -1.525 1.00 82.00 94 ILE A O 1
ATOM 744 N N . TYR A 1 95 ? -12.896 -6.329 -0.915 1.00 84.50 95 TYR A N 1
ATOM 745 C CA . TYR A 1 95 ? -11.705 -5.496 -0.778 1.00 84.50 95 TYR A CA 1
ATOM 746 C C . TYR A 1 95 ? -10.758 -6.001 0.317 1.00 84.50 95 TYR A C 1
ATOM 748 O O . TYR A 1 95 ? -9.550 -6.097 0.094 1.00 84.50 95 TYR A O 1
ATOM 756 N N . TYR A 1 96 ? -11.296 -6.411 1.468 1.00 84.69 96 TYR A N 1
ATOM 757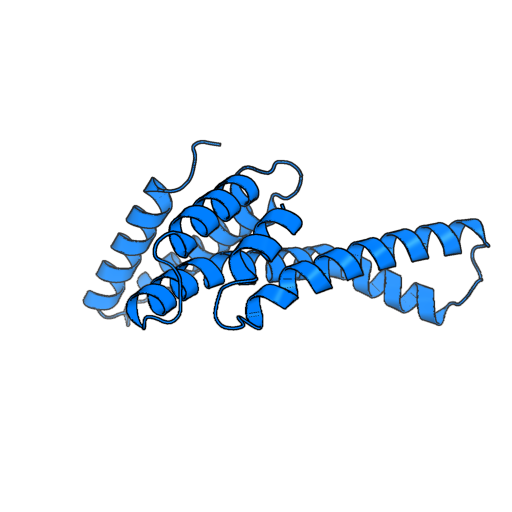 C CA . TYR A 1 96 ? -10.513 -7.033 2.532 1.00 84.69 96 TYR A CA 1
ATOM 758 C C . TYR A 1 96 ? -9.764 -8.270 2.023 1.00 84.69 96 TYR A C 1
ATOM 760 O O . TYR A 1 96 ? -8.555 -8.370 2.212 1.00 84.69 96 TYR A O 1
ATOM 768 N N . ARG A 1 97 ? -10.438 -9.170 1.289 1.00 83.06 97 ARG A N 1
ATOM 769 C CA . ARG A 1 97 ? -9.794 -10.355 0.692 1.00 83.06 97 ARG A CA 1
ATOM 770 C C . ARG A 1 97 ? -8.677 -9.985 -0.281 1.00 83.06 97 ARG A C 1
ATOM 772 O O . ARG A 1 97 ? -7.614 -10.606 -0.246 1.00 83.06 97 ARG A O 1
ATOM 779 N N . PHE A 1 98 ? -8.891 -8.975 -1.124 1.00 84.19 98 PHE A N 1
ATOM 780 C CA . PHE A 1 98 ? -7.843 -8.450 -2.000 1.00 84.19 98 PHE A CA 1
ATOM 781 C C . PHE A 1 98 ? -6.634 -7.963 -1.188 1.00 84.19 98 PHE A C 1
ATOM 783 O O . PHE A 1 98 ? -5.502 -8.340 -1.498 1.00 84.19 98 PHE A O 1
ATOM 790 N N . LEU A 1 99 ? -6.865 -7.185 -0.129 1.00 84.38 99 LEU A N 1
ATOM 791 C CA . LEU A 1 99 ? -5.803 -6.643 0.712 1.00 84.38 99 LEU A CA 1
ATOM 792 C C . LEU A 1 99 ? -5.048 -7.747 1.468 1.00 84.38 99 LEU A C 1
ATOM 794 O O . LEU A 1 99 ? -3.823 -7.700 1.534 1.00 84.38 99 LEU A O 1
ATOM 798 N N . THR A 1 100 ? -5.735 -8.788 1.949 1.00 83.62 100 THR A N 1
ATOM 799 C CA . THR A 1 100 ? -5.097 -9.970 2.552 1.00 83.62 100 THR A CA 1
ATOM 800 C C . THR A 1 100 ? -4.170 -10.673 1.558 1.00 83.62 100 THR A C 1
ATOM 802 O O . THR A 1 100 ? -3.019 -10.955 1.885 1.00 83.62 100 THR A O 1
ATOM 805 N N . LEU A 1 101 ? -4.623 -10.908 0.320 1.00 81.75 101 LEU A N 1
ATOM 806 C CA . LEU A 1 101 ? -3.789 -11.521 -0.723 1.00 81.75 101 LEU A CA 1
ATOM 807 C C . LEU A 1 101 ? -2.561 -10.661 -1.052 1.00 81.75 101 LEU A C 1
ATOM 809 O O . LEU A 1 101 ? -1.475 -11.188 -1.299 1.00 81.75 101 LEU A O 1
ATOM 813 N N . ARG A 1 102 ? -2.716 -9.332 -1.035 1.00 81.38 102 ARG A N 1
ATOM 814 C CA . ARG A 1 102 ? -1.608 -8.388 -1.232 1.00 81.38 102 ARG A CA 1
ATOM 815 C C . ARG A 1 102 ? -0.625 -8.415 -0.070 1.00 81.38 102 ARG A C 1
ATOM 817 O O . ARG A 1 102 ? 0.576 -8.451 -0.321 1.00 81.38 102 ARG A O 1
ATOM 824 N N . TYR A 1 103 ? -1.120 -8.472 1.161 1.00 80.88 103 TYR A N 1
ATOM 825 C CA . TYR A 1 103 ? -0.304 -8.579 2.365 1.00 80.88 103 TYR A CA 1
ATOM 826 C C . TYR A 1 103 ? 0.525 -9.875 2.393 1.00 80.88 103 TYR A C 1
ATOM 828 O O . TYR A 1 103 ? 1.718 -9.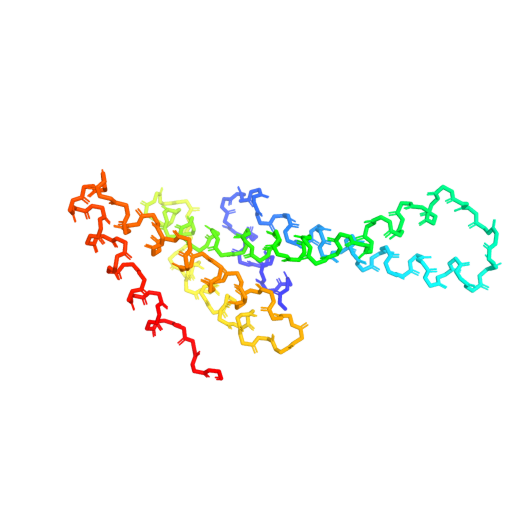838 2.687 1.00 80.88 103 TYR A O 1
ATOM 836 N N . SER A 1 104 ? -0.072 -11.014 2.026 1.00 80.62 104 SER A N 1
ATOM 837 C CA . SER A 1 104 ? 0.602 -12.323 1.991 1.00 80.62 104 SER A CA 1
ATOM 838 C C . SER A 1 104 ? 1.523 -12.527 0.777 1.00 80.62 104 SER A C 1
ATOM 840 O O . SER A 1 104 ? 2.218 -13.542 0.682 1.00 80.62 104 SER A O 1
ATOM 842 N N . SER A 1 105 ? 1.545 -11.596 -0.180 1.00 78.12 105 SER A N 1
ATOM 843 C CA . SER A 1 105 ? 2.315 -11.747 -1.415 1.00 78.12 105 SER A CA 1
ATOM 844 C C . SER A 1 105 ? 3.824 -11.658 -1.169 1.00 78.12 105 SER A C 1
ATOM 846 O O . SER A 1 105 ? 4.378 -10.582 -0.950 1.00 78.12 105 SER A O 1
ATOM 848 N N . ARG A 1 106 ? 4.536 -12.783 -1.323 1.00 70.31 106 ARG A N 1
ATOM 849 C CA . ARG A 1 106 ? 6.009 -12.835 -1.204 1.00 70.31 106 ARG A CA 1
ATOM 850 C C . ARG A 1 106 ? 6.746 -12.004 -2.261 1.00 70.31 106 ARG A C 1
ATOM 852 O O . ARG A 1 106 ? 7.864 -11.568 -2.019 1.00 70.31 106 ARG A O 1
ATOM 859 N N . ARG A 1 107 ? 6.129 -11.769 -3.426 1.00 69.38 107 ARG A N 1
ATOM 860 C CA . ARG A 1 107 ? 6.725 -10.977 -4.521 1.00 69.38 107 ARG A CA 1
ATOM 861 C C . ARG A 1 107 ? 6.629 -9.465 -4.290 1.00 69.38 107 ARG A C 1
ATOM 863 O O . ARG A 1 107 ? 7.333 -8.716 -4.955 1.00 69.38 107 ARG A O 1
ATOM 870 N N . ASN A 1 108 ? 5.751 -9.014 -3.392 1.00 73.38 108 ASN A N 1
ATOM 871 C CA . ASN A 1 108 ? 5.564 -7.600 -3.072 1.00 73.38 108 ASN A CA 1
ATOM 872 C C . ASN A 1 108 ? 5.477 -7.407 -1.544 1.00 73.38 108 ASN A C 1
ATOM 874 O O . ASN A 1 108 ? 4.375 -7.295 -1.006 1.00 73.38 108 ASN A O 1
ATOM 878 N N . PRO A 1 109 ? 6.619 -7.343 -0.835 1.00 80.81 109 PRO A N 1
ATOM 879 C CA . PRO A 1 109 ? 6.629 -7.196 0.618 1.00 80.81 109 PRO A CA 1
ATOM 880 C C . PRO A 1 109 ? 6.229 -5.789 1.093 1.00 80.81 109 PRO A C 1
ATOM 882 O O . PRO A 1 109 ? 6.006 -5.602 2.287 1.00 80.81 109 PRO A O 1
ATOM 885 N N . TYR A 1 110 ? 6.118 -4.804 0.189 1.00 83.38 110 TYR A N 1
ATOM 886 C CA . TYR A 1 110 ? 5.940 -3.392 0.544 1.00 83.38 110 TYR A CA 1
ATOM 887 C C . TYR A 1 110 ? 4.627 -3.113 1.283 1.00 83.38 110 TYR A C 1
ATOM 889 O O . TYR A 1 110 ? 4.604 -2.242 2.146 1.00 83.38 110 TYR A O 1
ATOM 897 N N . CYS A 1 111 ? 3.561 -3.879 1.020 1.00 82.81 111 CYS A N 1
ATOM 898 C CA . CYS A 1 111 ? 2.304 -3.759 1.767 1.00 82.81 111 CYS A CA 1
ATOM 899 C C . CYS A 1 111 ? 2.492 -4.115 3.250 1.00 82.81 111 CYS A C 1
ATOM 901 O O . CYS A 1 111 ? 2.125 -3.336 4.127 1.00 82.81 111 CYS A O 1
ATOM 903 N N . ARG A 1 112 ? 3.162 -5.236 3.539 1.00 82.94 112 ARG A N 1
ATOM 904 C CA . ARG A 1 112 ? 3.497 -5.643 4.910 1.00 82.94 112 ARG A CA 1
ATOM 905 C C . ARG A 1 112 ? 4.458 -4.662 5.579 1.00 82.94 112 ARG A C 1
ATOM 907 O O . ARG A 1 112 ? 4.239 -4.287 6.727 1.00 82.94 112 ARG A O 1
ATOM 914 N N . THR A 1 113 ? 5.502 -4.237 4.864 1.00 86.06 113 THR A N 1
ATOM 915 C CA . THR A 1 113 ? 6.454 -3.240 5.372 1.00 86.06 113 THR A CA 1
ATOM 916 C C . THR A 1 113 ? 5.735 -1.961 5.770 1.00 86.06 113 THR A C 1
ATOM 918 O O . THR A 1 113 ? 5.988 -1.458 6.854 1.00 86.06 113 THR A O 1
ATOM 921 N N . LEU A 1 114 ? 4.800 -1.475 4.954 1.00 86.25 114 LEU A N 1
ATOM 922 C CA . LEU A 1 114 ? 4.086 -0.239 5.241 1.00 86.25 114 LEU A CA 1
ATOM 923 C C . LEU A 1 114 ? 3.079 -0.377 6.391 1.00 86.25 114 LEU A C 1
ATOM 925 O O . LEU A 1 114 ? 2.938 0.555 7.173 1.00 86.25 114 LEU A O 1
ATOM 929 N N . PHE A 1 115 ? 2.417 -1.528 6.553 1.00 86.00 115 PHE A N 1
ATOM 930 C CA . PHE A 1 115 ? 1.601 -1.783 7.749 1.00 86.00 115 PHE A CA 1
ATOM 931 C C . PHE A 1 115 ? 2.431 -1.689 9.039 1.00 86.00 115 PHE A C 1
ATOM 933 O O . PHE A 1 115 ? 1.975 -1.095 10.017 1.00 86.00 115 PHE A O 1
ATOM 940 N N . ASN A 1 116 ? 3.659 -2.215 9.028 1.00 87.00 116 ASN A N 1
ATOM 941 C CA . ASN A 1 116 ? 4.597 -2.070 10.145 1.00 87.00 116 ASN A CA 1
ATOM 942 C C . ASN A 1 116 ? 5.075 -0.610 10.288 1.00 87.00 116 ASN A C 1
ATOM 944 O O . ASN A 1 116 ? 5.019 -0.067 11.388 1.00 87.00 116 ASN A O 1
ATOM 948 N N . GLU A 1 117 ? 5.443 0.015 9.160 1.00 87.56 117 GLU A N 1
ATOM 949 C CA . GLU A 1 117 ? 5.589 1.461 8.892 1.00 87.56 117 GLU A CA 1
ATOM 950 C C . GLU A 1 117 ? 4.650 2.311 9.769 1.00 87.56 117 GLU A C 1
ATOM 952 O O . GLU A 1 117 ? 5.020 2.998 10.724 1.00 87.56 117 GLU A O 1
ATOM 957 N N . LEU A 1 118 ? 3.368 2.190 9.428 1.00 86.62 118 LEU A N 1
ATOM 958 C CA . LEU A 1 118 ? 2.254 2.927 10.006 1.00 86.62 118 LEU A CA 1
ATOM 959 C C . LEU A 1 118 ? 2.048 2.601 11.482 1.00 86.62 118 LEU A C 1
ATOM 961 O O . LEU A 1 118 ? 1.793 3.510 12.268 1.00 86.62 118 LEU A O 1
ATOM 965 N N . ARG A 1 119 ? 2.178 1.330 11.878 1.00 88.00 119 ARG A N 1
ATOM 966 C CA . ARG A 1 119 ? 2.055 0.935 13.283 1.00 88.00 119 ARG A CA 1
ATOM 967 C C . ARG A 1 119 ? 3.084 1.656 14.151 1.00 88.00 119 ARG A C 1
ATOM 969 O O . ARG A 1 119 ? 2.697 2.251 15.151 1.00 88.00 119 ARG A O 1
ATOM 976 N N . ILE A 1 120 ? 4.354 1.652 13.745 1.00 89.81 120 ILE A N 1
ATOM 977 C CA . ILE A 1 120 ? 5.439 2.317 14.481 1.00 89.81 120 ILE A CA 1
ATOM 978 C C . ILE A 1 120 ? 5.179 3.825 14.573 1.00 89.81 120 ILE A C 1
ATOM 980 O O . ILE A 1 120 ? 5.354 4.417 15.636 1.00 89.81 120 ILE A O 1
ATOM 984 N N . VAL A 1 121 ? 4.713 4.455 13.488 1.00 88.56 121 VAL A N 1
ATOM 985 C CA . VAL A 1 121 ? 4.366 5.887 13.485 1.00 88.56 121 VAL A CA 1
ATOM 986 C C . VAL A 1 121 ? 3.233 6.188 14.467 1.00 88.56 121 VAL A C 1
ATOM 988 O O . VAL A 1 121 ? 3.343 7.124 15.258 1.00 88.56 121 VAL A O 1
ATOM 991 N N . VAL A 1 122 ? 2.160 5.392 14.456 1.00 87.38 122 VAL A N 1
ATOM 992 C CA . VAL A 1 122 ? 1.036 5.565 15.386 1.00 87.38 122 VAL A CA 1
ATOM 993 C C . VAL A 1 122 ? 1.495 5.355 16.829 1.00 87.38 122 VAL A C 1
ATOM 995 O O . VAL A 1 122 ? 1.169 6.174 17.686 1.00 87.38 122 VAL A O 1
ATOM 998 N N . GLU A 1 123 ? 2.293 4.317 17.095 1.00 89.81 123 GLU A N 1
ATOM 999 C CA . GLU A 1 123 ? 2.893 4.058 18.409 1.00 89.81 123 GLU A CA 1
ATOM 1000 C C . GLU A 1 123 ? 3.757 5.245 18.870 1.00 89.81 123 GLU A C 1
ATOM 1002 O O . GLU A 1 123 ? 3.616 5.719 19.995 1.00 89.81 123 GLU A O 1
ATOM 1007 N N . HIS A 1 124 ? 4.577 5.819 17.990 1.00 89.94 124 HIS A N 1
ATOM 1008 C CA . HIS A 1 124 ? 5.386 6.991 18.316 1.00 89.94 124 HIS A CA 1
ATOM 1009 C C . HIS A 1 124 ? 4.533 8.233 18.637 1.00 89.94 124 HIS A C 1
ATOM 1011 O O . HIS A 1 124 ? 4.840 8.977 19.571 1.00 89.94 124 HIS A O 1
ATOM 1017 N N . VAL A 1 125 ? 3.433 8.455 17.908 1.00 86.81 125 VAL A N 1
ATOM 1018 C CA . VAL A 1 125 ? 2.514 9.582 18.149 1.00 86.81 125 VAL A CA 1
ATOM 1019 C C . VAL A 1 125 ? 1.819 9.460 19.507 1.00 86.81 125 VAL A C 1
ATOM 1021 O O . VAL A 1 125 ? 1.731 10.450 20.235 1.00 86.81 125 VAL A O 1
ATOM 1024 N N . ILE A 1 126 ? 1.365 8.264 19.891 1.00 89.81 126 ILE A N 1
ATOM 1025 C CA . ILE A 1 126 ? 0.668 8.066 21.174 1.00 89.81 126 ILE A CA 1
ATOM 1026 C C . ILE A 1 126 ? 1.597 8.117 22.393 1.00 89.81 126 ILE A C 1
ATOM 1028 O O . ILE A 1 126 ? 1.114 8.386 23.498 1.00 89.81 126 ILE A O 1
ATOM 1032 N N . MET A 1 127 ? 2.901 7.879 22.212 1.00 87.00 127 MET A N 1
ATOM 1033 C CA . MET A 1 127 ? 3.907 7.972 23.280 1.00 87.00 127 MET A CA 1
ATOM 1034 C C . MET A 1 127 ? 4.235 9.417 23.665 1.00 87.00 127 MET A C 1
ATOM 1036 O O . MET A 1 127 ? 4.788 9.653 24.738 1.00 87.00 127 MET A O 1
ATOM 1040 N N . LYS A 1 128 ? 3.851 10.406 22.847 1.00 88.12 128 LYS A N 1
ATOM 1041 C CA . LYS A 1 128 ? 4.041 11.817 23.196 1.00 88.12 128 LYS A CA 1
ATOM 1042 C C . LYS A 1 128 ? 3.195 12.189 24.427 1.00 88.12 128 LYS A C 1
ATOM 1044 O O . LYS A 1 128 ? 2.012 11.838 24.483 1.00 88.12 128 LYS A O 1
ATOM 1049 N N . PRO A 1 129 ? 3.756 12.939 25.394 1.00 79.25 129 PRO A N 1
ATOM 1050 C CA . PRO A 1 129 ? 3.059 13.298 26.633 1.00 79.25 129 PRO A CA 1
ATOM 1051 C C . PRO A 1 129 ? 1.855 14.225 26.403 1.00 79.25 129 PRO A C 1
ATOM 1053 O O . PRO A 1 129 ? 0.926 14.222 27.199 1.00 79.25 129 PRO A O 1
ATOM 1056 N N . ALA A 1 130 ? 1.830 14.963 25.288 1.00 84.88 130 ALA A N 1
ATOM 1057 C CA . ALA A 1 130 ? 0.726 15.842 24.898 1.00 84.88 130 ALA A CA 1
ATOM 1058 C C . ALA A 1 130 ? -0.479 15.109 24.264 1.00 84.88 130 ALA A C 1
ATOM 1060 O O . ALA A 1 130 ? -1.445 15.755 23.866 1.00 84.88 130 ALA A O 1
ATOM 1061 N N . CYS A 1 131 ? -0.431 13.779 24.109 1.00 84.06 131 CYS A N 1
ATOM 1062 C CA . CYS A 1 131 ? -1.504 13.027 23.461 1.00 84.06 131 CYS A CA 1
ATOM 1063 C C . CYS A 1 131 ? -2.685 12.793 24.428 1.00 84.06 131 CYS A C 1
ATOM 1065 O O . CYS A 1 131 ? -2.486 12.182 25.484 1.00 84.06 131 CYS A O 1
ATOM 1067 N N . PRO A 1 132 ? -3.921 13.214 24.085 1.00 89.69 132 PRO A N 1
ATOM 1068 C CA . PRO A 1 132 ? -5.093 12.969 24.919 1.00 89.69 132 PRO A CA 1
ATOM 1069 C C . PRO A 1 132 ? -5.330 11.472 25.157 1.00 89.69 132 PRO A C 1
ATOM 1071 O O . PRO A 1 132 ? -5.221 10.652 24.241 1.00 89.69 132 PRO A O 1
ATOM 1074 N N . LEU A 1 133 ? -5.736 11.109 26.378 1.00 86.88 133 LEU A N 1
ATOM 1075 C CA . LEU A 1 133 ? -5.956 9.710 26.775 1.00 86.88 133 LEU A CA 1
ATOM 1076 C C . LEU A 1 133 ? -6.954 8.973 25.869 1.00 86.88 133 LEU A C 1
ATOM 1078 O O . LEU A 1 133 ? -6.771 7.788 25.590 1.00 86.88 133 LEU A O 1
ATOM 1082 N N . PHE A 1 134 ? -7.985 9.671 25.387 1.00 88.62 134 PHE A N 1
ATOM 1083 C CA . PHE A 1 134 ? -8.958 9.119 24.445 1.00 88.62 134 PHE A CA 1
ATOM 1084 C C . PHE A 1 134 ? -8.303 8.687 23.123 1.00 88.62 134 PHE A C 1
ATOM 1086 O O . PHE A 1 134 ? -8.493 7.552 22.688 1.00 88.62 134 PHE A O 1
ATOM 1093 N N . VAL A 1 135 ? -7.465 9.547 22.532 1.00 87.56 135 VAL A N 1
ATOM 1094 C CA . VAL A 1 135 ? -6.757 9.269 21.271 1.00 87.56 135 VAL A CA 1
ATOM 1095 C C . VAL A 1 135 ? -5.812 8.084 21.445 1.00 87.56 135 VAL A C 1
ATOM 1097 O O . VAL A 1 135 ? -5.826 7.157 20.638 1.00 87.56 135 VAL A O 1
ATOM 1100 N N . ARG A 1 136 ? -5.056 8.052 22.551 1.00 89.06 136 ARG A N 1
ATOM 1101 C CA . ARG A 1 136 ? -4.178 6.921 22.882 1.00 89.06 136 ARG A CA 1
ATOM 1102 C C . ARG A 1 136 ? -4.951 5.599 22.935 1.00 89.06 136 ARG A C 1
ATOM 1104 O O . ARG A 1 136 ? -4.512 4.621 22.332 1.00 89.06 136 ARG A O 1
ATOM 1111 N N . ARG A 1 137 ? -6.102 5.558 23.618 1.00 89.44 137 ARG A N 1
ATOM 1112 C CA . ARG A 1 137 ? -6.939 4.346 23.711 1.00 89.44 137 ARG A CA 1
ATOM 1113 C C . ARG A 1 137 ? -7.483 3.919 22.347 1.00 89.44 137 ARG A C 1
ATOM 1115 O O . ARG A 1 137 ? -7.371 2.743 22.010 1.00 89.44 137 ARG A O 1
ATOM 1122 N N . LEU A 1 138 ? -8.007 4.858 21.558 1.00 88.44 138 LEU A N 1
ATOM 1123 C CA . LEU A 1 138 ? -8.555 4.583 20.228 1.00 88.44 138 LEU A CA 1
ATOM 1124 C C . LEU A 1 138 ? -7.490 3.996 19.287 1.00 88.44 138 LEU A C 1
ATOM 1126 O O . LEU A 1 138 ? -7.724 2.981 18.628 1.00 88.44 138 LEU A O 1
ATOM 1130 N N . CYS A 1 139 ? -6.294 4.588 19.263 1.00 88.31 139 CYS A N 1
ATOM 1131 C CA . CYS A 1 139 ? -5.175 4.113 18.450 1.00 88.31 139 CYS A CA 1
ATOM 1132 C C . CYS A 1 139 ? -4.722 2.704 18.856 1.00 88.31 139 CYS A C 1
ATOM 1134 O O . CYS A 1 139 ? -4.553 1.849 17.989 1.00 88.31 139 CYS A O 1
ATOM 1136 N N . LEU A 1 140 ? -4.578 2.431 20.157 1.00 89.38 140 LEU A N 1
ATOM 1137 C CA . LEU A 1 140 ? -4.200 1.100 20.649 1.00 89.38 140 LEU A CA 1
ATOM 1138 C C . LEU A 1 140 ? -5.246 0.035 20.292 1.00 89.38 140 LEU A C 1
ATOM 1140 O O . LEU A 1 140 ? -4.884 -1.054 19.844 1.00 89.38 140 LEU A O 1
ATOM 1144 N N . GLN A 1 141 ? -6.536 0.353 20.430 1.00 88.81 141 GLN A N 1
ATOM 1145 C CA . GLN A 1 141 ? -7.621 -0.540 20.013 1.00 88.81 141 GLN A CA 1
ATOM 1146 C C . GLN A 1 141 ? -7.592 -0.804 18.505 1.00 88.81 141 GLN A C 1
ATOM 1148 O O . GLN A 1 141 ? -7.741 -1.948 18.081 1.00 88.81 141 GLN A O 1
ATOM 1153 N N . SER A 1 142 ? -7.333 0.231 17.703 1.00 85.38 142 SER A N 1
ATOM 1154 C CA . SER A 1 142 ? -7.223 0.122 16.245 1.00 85.38 142 SER A CA 1
ATOM 1155 C C . SER A 1 142 ? -6.046 -0.767 15.835 1.00 85.38 142 SER A C 1
ATOM 1157 O O . SER A 1 142 ? -6.211 -1.665 15.011 1.00 85.38 142 SER A O 1
ATOM 1159 N N . ILE A 1 143 ? -4.876 -0.586 16.460 1.00 87.56 143 ILE A N 1
ATOM 1160 C CA . ILE A 1 143 ? -3.697 -1.435 16.234 1.00 87.56 143 ILE A CA 1
ATOM 1161 C C . ILE A 1 143 ? -4.009 -2.887 16.596 1.00 87.56 143 ILE A C 1
ATOM 1163 O O . ILE A 1 143 ? -3.707 -3.787 15.811 1.00 87.56 143 ILE A O 1
ATOM 1167 N N . ALA A 1 144 ? -4.625 -3.133 17.756 1.00 87.25 144 ALA A N 1
ATOM 1168 C CA . ALA A 1 144 ? -4.980 -4.481 18.191 1.00 87.25 144 ALA A CA 1
ATOM 1169 C C . ALA A 1 144 ? -5.987 -5.144 17.238 1.00 87.25 144 ALA A C 1
ATOM 1171 O O . ALA A 1 144 ? -5.828 -6.314 16.894 1.00 87.25 144 ALA A O 1
ATOM 1172 N N . PHE A 1 145 ? -6.991 -4.397 16.776 1.00 85.56 145 PHE A N 1
ATOM 1173 C CA . PHE A 1 145 ? -7.985 -4.878 15.821 1.00 85.56 145 PHE A CA 1
ATOM 1174 C C . PHE A 1 145 ? -7.352 -5.247 14.473 1.00 85.56 145 PHE A C 1
ATOM 1176 O O . PHE A 1 145 ? -7.519 -6.371 14.004 1.00 85.56 145 PHE A O 1
ATOM 1183 N N . ILE A 1 146 ? -6.556 -4.346 13.889 1.00 84.12 146 ILE A N 1
ATOM 1184 C CA . ILE A 1 146 ? -5.865 -4.589 12.614 1.00 84.12 146 ILE A CA 1
ATOM 1185 C C . ILE A 1 146 ? -4.878 -5.756 12.745 1.00 84.12 146 ILE A C 1
ATOM 1187 O O . ILE A 1 146 ? -4.815 -6.605 11.861 1.00 84.12 146 ILE A O 1
ATOM 1191 N N . SER A 1 147 ? -4.152 -5.848 13.863 1.00 83.19 147 SER A N 1
ATOM 1192 C CA . SER A 1 147 ? -3.189 -6.933 14.100 1.00 83.19 147 SER A CA 1
ATOM 1193 C C . SER A 1 147 ? -3.862 -8.304 14.197 1.00 83.19 147 SER A C 1
ATOM 1195 O O . SER A 1 147 ? -3.277 -9.290 13.767 1.00 83.19 147 SER A O 1
ATOM 1197 N N . ARG A 1 148 ? -5.097 -8.384 14.715 1.00 83.75 148 ARG A N 1
ATOM 1198 C CA . ARG A 1 148 ? -5.885 -9.632 14.726 1.00 83.75 148 ARG A CA 1
ATOM 1199 C C . ARG A 1 148 ? -6.388 -10.031 13.339 1.00 83.75 148 ARG A C 1
ATOM 1201 O O . ARG A 1 148 ? -6.585 -11.211 13.085 1.00 83.75 148 ARG A O 1
ATOM 1208 N N . LEU A 1 149 ? -6.617 -9.054 12.463 1.00 79.62 149 LEU A N 1
ATOM 1209 C CA . LEU A 1 149 ? -7.045 -9.274 11.079 1.00 79.62 149 LEU A CA 1
ATOM 1210 C C . LEU A 1 149 ? -5.884 -9.609 10.135 1.00 79.62 149 LEU A C 1
ATOM 1212 O O . LEU A 1 149 ? -6.135 -9.983 8.985 1.00 79.62 149 LEU A O 1
ATOM 1216 N N . ALA A 1 150 ? -4.639 -9.437 10.584 1.00 77.50 150 ALA A N 1
ATOM 1217 C CA . ALA A 1 150 ? -3.460 -9.771 9.804 1.00 77.50 150 ALA A CA 1
ATOM 1218 C C . ALA A 1 150 ? -3.307 -11.303 9.711 1.00 77.50 150 ALA A C 1
ATOM 1220 O O . ALA A 1 150 ? -3.383 -11.990 10.732 1.00 77.50 150 ALA A O 1
ATOM 1221 N N . PRO A 1 151 ? -3.094 -11.865 8.509 1.00 73.56 151 PRO A N 1
ATOM 1222 C CA . PRO A 1 151 ? -2.861 -13.297 8.355 1.00 73.56 151 PRO A CA 1
ATOM 1223 C C . PRO A 1 151 ? -1.515 -13.693 8.978 1.00 73.56 151 PRO A C 1
ATOM 1225 O O . PRO A 1 151 ? -0.545 -12.938 8.894 1.00 73.56 151 PRO A O 1
ATOM 1228 N N . THR A 1 152 ? -1.434 -14.893 9.559 1.00 69.12 152 THR A N 1
ATOM 1229 C CA . THR A 1 152 ? -0.167 -15.479 10.023 1.00 69.12 152 THR A CA 1
ATOM 1230 C C . THR A 1 152 ? 0.717 -15.763 8.808 1.00 69.12 152 THR A C 1
ATOM 1232 O O . THR A 1 152 ? 0.357 -16.592 7.969 1.00 69.12 152 THR A O 1
ATOM 1235 N N . VAL A 1 153 ? 1.827 -15.037 8.675 1.00 56.69 153 VAL A N 1
ATOM 1236 C CA . VAL A 1 153 ? 2.792 -15.146 7.563 1.00 56.69 153 VAL A CA 1
ATOM 1237 C C . VAL A 1 153 ? 4.100 -15.761 8.006 1.00 56.69 153 VAL A C 1
ATOM 1239 O O . VAL A 1 153 ? 4.547 -15.423 9.122 1.00 56.69 153 VAL A O 1
#